Protein AF-A0A5C8ZGY4-F1 (afdb_monomer)

Organism: NCBI:txid2593304

Secondary structure (DSSP, 8-state):
---PPPTHHHHHHHHHHHHHHHHHHHHHHHHHH---HHHHHHHHHHHHHHHHHHHHHHHHHHHHHHHHHHHHHHHHHHHHHHHHHHHHHHHHHT---TTHHHHHHHHHHHHHHHHHHHHHHHHHHHHHHHHHHHHHHHHHHHHHHHHS---------

Sequence (157 aa):
MPVGPPPEDEDALVLDQQNALDRISDLRERLERTADPEERARLVAELDALADRLDALADAFDTEAERRDRDAEARGTRALARDRAAADRATAQGVPDVGALDRQHAAVARDWAASDRYESRTDRRRAAEARRSAADERRAAATERDALPTEDHDGEG

pLDDT: mean 88.37, std 14.83, range [37.06, 97.56]

Solvent-accessible surface area (backbone atoms only — not comparable to full-atom values): 8918 Å² total; per-residue (Å²): 131,88,74,73,81,64,77,67,59,60,58,49,51,52,52,50,50,50,54,47,52,54,50,47,52,56,44,51,58,48,50,75,69,51,83,51,68,68,61,38,54,52,47,50,53,52,47,50,52,47,51,54,50,52,53,54,50,52,52,50,51,52,53,51,52,52,50,52,50,52,52,51,49,54,52,48,54,54,49,54,53,50,54,49,56,50,50,53,50,22,60,76,68,75,44,83,58,88,60,50,66,62,52,49,54,52,50,53,54,50,50,53,54,48,52,54,49,52,52,51,52,52,52,52,51,53,50,52,52,52,49,49,52,52,50,52,52,50,52,51,53,51,51,53,62,73,64,54,73,80,77,76,84,72,82,81,134

Foldseek 3Di:
DPDPDDPVQVVVLVVLLVVLVVLLVVLVVVLVVDPDPVSNLVSVVVNLVSLVVNLVSLVVVLVVLVVVLVVLVVVVVVLVVVLVVLVVVCVVVVHDSPCNVVSVVVNVVSVVVNVVSVVVNVVSVVVNVVSVVVNVVVVVVVVVVVPDPPPPPPDDD

Mean predicted aligned error: 7.44 Å

Nearest PDB structures (foldseek):
  3vkh-assembly2_B  TM=6.655E-01  e=4.922E-01  Dictyostelium discoideum
  4tko-assembly1_B  TM=4.510E-01  e=2.415E+00  Aquifex aeolicus VF5
  7rro-assembly1_C4  TM=6.614E-01  e=9.441E+00  Bos taurus

Radius of gyration: 26.86 Å; Cα contacts (8 Å, |Δi|>4): 43; chains: 1; bounding box: 59×22×92 Å

Structure (mmCIF, N/CA/C/O backbone):
data_AF-A0A5C8ZGY4-F1
#
_entry.id   AF-A0A5C8ZGY4-F1
#
loop_
_atom_site.group_PDB
_atom_site.id
_atom_site.type_symbol
_atom_site.label_atom_id
_atom_site.label_alt_id
_atom_site.label_comp_id
_atom_site.label_asym_id
_atom_site.label_entity_id
_atom_site.label_seq_id
_atom_site.pdbx_PDB_ins_code
_atom_site.Cartn_x
_atom_site.Cartn_y
_atom_site.Cartn_z
_atom_site.occupancy
_atom_site.B_iso_or_equiv
_atom_site.auth_seq_id
_atom_site.auth_comp_id
_atom_site.auth_asym_id
_atom_site.auth_atom_id
_atom_site.pdbx_PDB_model_num
ATOM 1 N N . MET A 1 1 ? 1.059 -13.057 -21.814 1.00 37.06 1 MET A N 1
ATOM 2 C CA . MET A 1 1 ? 1.140 -11.651 -21.363 1.00 37.06 1 MET A CA 1
ATOM 3 C C . MET A 1 1 ? 0.383 -11.585 -20.049 1.00 37.06 1 MET A C 1
ATOM 5 O O . MET A 1 1 ? -0.816 -11.821 -20.114 1.00 37.06 1 MET A O 1
ATOM 9 N N . PRO A 1 2 ? 1.006 -11.389 -18.873 1.00 46.62 2 PRO A N 1
ATOM 10 C CA . PRO A 1 2 ? 0.213 -11.116 -17.688 1.00 46.62 2 PRO A CA 1
ATOM 11 C C . PRO A 1 2 ? -0.247 -9.661 -17.796 1.00 46.62 2 PRO A C 1
ATOM 13 O O . PRO A 1 2 ? 0.561 -8.732 -17.805 1.00 46.62 2 PRO A O 1
ATOM 16 N N . VAL A 1 3 ? -1.547 -9.504 -18.016 1.00 52.22 3 VAL A N 1
ATOM 17 C CA . VAL A 1 3 ? -2.273 -8.252 -17.829 1.00 52.22 3 VAL A CA 1
ATOM 18 C C . VAL A 1 3 ? -2.248 -8.030 -16.319 1.00 52.22 3 VAL A C 1
ATOM 20 O O . VAL A 1 3 ? -2.714 -8.895 -15.581 1.00 52.22 3 VAL A O 1
ATOM 23 N N . GLY A 1 4 ? -1.596 -6.964 -15.851 1.00 45.66 4 GLY A N 1
ATOM 24 C CA . GLY A 1 4 ? -1.710 -6.585 -14.441 1.00 45.66 4 GLY A CA 1
ATOM 25 C C . GLY A 1 4 ? -3.188 -6.359 -14.105 1.00 45.66 4 GLY A C 1
ATOM 26 O O . GLY A 1 4 ? -3.920 -5.938 -15.008 1.00 45.66 4 GLY A O 1
ATOM 27 N N . PRO A 1 5 ? -3.650 -6.664 -12.879 1.00 45.16 5 PRO A N 1
ATOM 28 C CA . PRO A 1 5 ? -5.014 -6.357 -12.482 1.00 45.16 5 PRO A CA 1
ATOM 29 C C . PRO A 1 5 ? -5.351 -4.884 -12.773 1.00 45.16 5 PRO A C 1
ATOM 31 O O . PRO A 1 5 ? -4.448 -4.031 -12.783 1.00 45.16 5 PRO A O 1
ATOM 34 N N . PRO A 1 6 ? -6.619 -4.606 -13.113 1.00 48.28 6 PRO A N 1
ATOM 35 C CA . PRO A 1 6 ? -7.069 -3.281 -13.505 1.00 48.28 6 PRO A CA 1
ATOM 36 C C . PRO A 1 6 ? -6.893 -2.263 -12.361 1.00 48.28 6 PRO A C 1
ATOM 38 O O . PRO A 1 6 ? -6.886 -2.640 -11.193 1.00 48.28 6 PRO A O 1
ATOM 41 N N . PRO A 1 7 ? -6.794 -0.959 -12.682 1.00 50.66 7 PRO A N 1
ATOM 42 C CA . PRO A 1 7 ? -6.735 0.134 -11.697 1.00 50.66 7 PRO A CA 1
ATOM 43 C C . PRO A 1 7 ? -7.949 0.201 -10.748 1.00 50.66 7 PRO A C 1
ATOM 45 O O . PRO A 1 7 ? -7.913 0.926 -9.763 1.00 50.66 7 PRO A O 1
ATOM 48 N N . GLU A 1 8 ? -8.998 -0.575 -11.025 1.00 56.06 8 GLU A N 1
ATOM 49 C CA . GLU A 1 8 ? -10.216 -0.691 -10.220 1.00 56.06 8 GLU A CA 1
ATOM 50 C C . GLU A 1 8 ? -9.955 -1.245 -8.805 1.00 56.06 8 GLU A C 1
ATOM 52 O O . GLU A 1 8 ? -10.732 -0.955 -7.898 1.00 56.06 8 GLU A O 1
ATOM 57 N N . ASP A 1 9 ? -8.849 -1.970 -8.584 1.00 72.12 9 ASP A N 1
ATOM 58 C CA . ASP A 1 9 ? -8.538 -2.564 -7.277 1.00 72.12 9 ASP A CA 1
ATOM 59 C C . ASP A 1 9 ? -8.025 -1.524 -6.256 1.00 72.12 9 ASP A C 1
ATOM 61 O O . ASP A 1 9 ? -8.471 -1.530 -5.112 1.00 72.12 9 ASP A O 1
ATOM 65 N N . GLU A 1 10 ? -7.139 -0.588 -6.633 1.00 81.62 10 GLU A N 1
ATOM 66 C CA . GLU A 1 10 ? -6.630 0.432 -5.690 1.00 81.62 10 GLU A CA 1
ATOM 67 C C . GLU A 1 10 ? -7.700 1.470 -5.333 1.00 81.62 10 GLU A C 1
ATOM 69 O O . GLU A 1 10 ? -7.838 1.827 -4.163 1.00 81.62 10 GLU A O 1
ATOM 74 N N . ASP A 1 11 ? -8.495 1.913 -6.309 1.00 89.56 11 ASP A N 1
ATOM 75 C CA . ASP A 1 11 ? -9.594 2.853 -6.066 1.00 89.56 11 ASP A CA 1
ATOM 76 C C . ASP A 1 11 ? -10.659 2.236 -5.144 1.00 89.56 11 ASP A C 1
ATOM 78 O O . ASP A 1 11 ? -11.193 2.916 -4.262 1.00 89.56 11 ASP A O 1
ATOM 82 N N . ALA A 1 12 ? -10.926 0.932 -5.283 1.00 89.25 12 ALA A N 1
ATOM 83 C CA . ALA A 1 12 ? -11.804 0.199 -4.375 1.00 89.25 12 ALA A CA 1
ATOM 84 C C . ALA A 1 12 ? -11.224 0.106 -2.955 1.00 89.25 12 ALA A C 1
ATOM 86 O O . ALA A 1 12 ? -11.963 0.301 -1.989 1.00 89.25 12 ALA A O 1
ATOM 87 N N . LEU A 1 13 ? -9.915 -0.137 -2.809 1.00 90.50 13 LEU A N 1
ATOM 88 C CA . LEU A 1 13 ? -9.248 -0.141 -1.501 1.00 90.50 13 LEU A CA 1
ATOM 89 C C . LEU A 1 13 ? -9.295 1.240 -0.831 1.00 90.50 13 LEU A C 1
ATOM 91 O O . LEU A 1 13 ? -9.536 1.330 0.374 1.00 90.50 13 LEU A O 1
ATOM 95 N N . VAL A 1 14 ? -9.096 2.318 -1.597 1.00 93.56 14 VAL A N 1
ATOM 96 C CA . VAL A 1 14 ? -9.171 3.699 -1.089 1.00 93.56 14 VAL A CA 1
ATOM 97 C C . VAL A 1 14 ? -10.589 4.030 -0.641 1.00 93.56 14 VAL A C 1
ATOM 99 O O . VAL A 1 14 ? -10.777 4.555 0.458 1.00 93.56 14 VAL A O 1
ATOM 102 N N . LEU A 1 15 ? -11.591 3.693 -1.455 1.00 93.88 15 LEU A N 1
ATOM 103 C CA . LEU A 1 15 ? -12.991 3.890 -1.096 1.00 93.88 15 LEU A CA 1
ATOM 104 C C . LEU A 1 15 ? -13.359 3.096 0.163 1.00 93.88 15 LEU A C 1
ATOM 106 O O . LEU A 1 15 ? -14.046 3.616 1.041 1.00 93.88 15 LEU A O 1
ATOM 110 N N . ASP A 1 16 ? -12.885 1.855 0.289 1.00 92.19 16 ASP A N 1
ATOM 111 C CA . ASP A 1 16 ? -13.185 1.040 1.464 1.00 92.19 16 ASP A CA 1
ATOM 112 C C . ASP A 1 16 ? -12.523 1.572 2.739 1.00 92.19 16 ASP A C 1
ATOM 114 O O . ASP A 1 16 ? -13.139 1.595 3.807 1.00 92.19 16 ASP A O 1
ATOM 118 N N . GLN A 1 17 ? -11.293 2.078 2.622 1.00 95.25 17 GLN A N 1
ATOM 119 C CA . GLN A 1 17 ? -10.610 2.761 3.716 1.00 95.25 17 GLN A CA 1
ATOM 120 C C . GLN A 1 17 ? -11.381 4.007 4.165 1.00 95.25 17 GLN A C 1
ATOM 122 O O . GLN A 1 17 ? -11.563 4.204 5.366 1.00 95.25 17 GLN A O 1
ATOM 127 N N . GLN A 1 18 ? -11.852 4.829 3.224 1.00 96.69 18 GLN A N 1
ATOM 128 C CA . GLN A 1 18 ? -12.650 6.021 3.527 1.00 96.69 18 GLN A CA 1
ATOM 129 C C . GLN A 1 18 ? -13.945 5.649 4.253 1.00 96.69 18 GLN A C 1
ATOM 131 O O . GLN A 1 18 ? -14.200 6.160 5.340 1.00 96.69 18 GLN A O 1
ATOM 136 N N . ASN A 1 19 ? -14.692 4.670 3.733 1.00 95.19 19 ASN A N 1
ATOM 137 C CA . ASN A 1 19 ? -15.919 4.184 4.368 1.00 95.19 19 ASN A CA 1
ATOM 138 C C . ASN A 1 19 ? -15.672 3.659 5.794 1.00 95.19 19 ASN A C 1
ATOM 140 O O . ASN A 1 19 ? -16.481 3.890 6.695 1.00 95.19 19 ASN A O 1
ATOM 144 N N . ALA A 1 20 ? -14.561 2.949 6.019 1.00 93.75 20 ALA A N 1
ATOM 145 C CA . ALA A 1 20 ? -14.194 2.461 7.345 1.00 93.75 20 ALA A CA 1
ATOM 146 C C . ALA A 1 20 ? -13.852 3.609 8.312 1.00 93.75 20 ALA A C 1
ATOM 148 O O . ALA A 1 20 ? -14.269 3.577 9.470 1.00 93.75 20 ALA A O 1
ATOM 149 N N . LEU A 1 21 ? -13.130 4.634 7.849 1.00 96.12 21 LEU A N 1
ATOM 150 C CA . LEU A 1 21 ? -12.777 5.811 8.650 1.00 96.12 21 LEU A CA 1
ATOM 151 C C . LEU A 1 21 ? -13.996 6.673 9.003 1.00 96.12 21 LEU A C 1
ATOM 153 O O . LEU A 1 21 ? -14.124 7.105 10.153 1.00 96.12 21 LEU A O 1
ATOM 157 N N . ASP A 1 22 ? -14.904 6.877 8.051 1.00 97.56 22 ASP A N 1
ATOM 158 C CA . ASP A 1 22 ? -16.167 7.582 8.281 1.00 97.56 22 ASP A CA 1
ATOM 159 C C . ASP A 1 22 ? -16.995 6.839 9.333 1.00 97.56 22 ASP A C 1
ATOM 161 O O . ASP A 1 22 ? -17.422 7.420 10.332 1.00 97.56 22 ASP A O 1
ATOM 165 N N . ARG A 1 23 ? -17.103 5.510 9.200 1.00 96.38 23 ARG A N 1
ATOM 166 C CA . ARG A 1 23 ? -17.818 4.683 10.175 1.00 96.38 23 ARG A CA 1
ATOM 167 C C . ARG A 1 23 ? -17.192 4.737 11.569 1.00 96.38 23 ARG A C 1
ATOM 169 O O . ARG A 1 23 ? -17.923 4.811 12.554 1.00 96.38 23 ARG A O 1
ATOM 176 N N . ILE A 1 24 ? -15.863 4.709 11.679 1.00 96.69 24 ILE A N 1
ATOM 177 C CA . ILE A 1 24 ? -15.166 4.863 12.969 1.00 96.69 24 ILE A CA 1
ATOM 178 C C . ILE A 1 24 ? -15.511 6.208 13.608 1.00 96.69 24 ILE A C 1
ATOM 180 O O . ILE A 1 24 ? -15.724 6.270 14.820 1.00 96.69 24 ILE A O 1
ATOM 184 N N . SER A 1 25 ? -15.561 7.274 12.810 1.00 97.06 25 SER A N 1
ATOM 185 C CA . SER A 1 25 ? -15.880 8.617 13.296 1.00 97.06 25 SER A CA 1
ATOM 186 C C . SER A 1 25 ? -17.302 8.669 13.862 1.00 97.06 25 SER A C 1
ATOM 188 O O . SER A 1 25 ? -17.478 9.069 15.014 1.00 97.06 25 SER A O 1
ATOM 190 N N . ASP A 1 26 ? -18.282 8.135 13.126 1.00 97.12 26 ASP A N 1
ATOM 191 C CA . ASP A 1 26 ? -19.677 8.027 13.576 1.00 97.12 26 ASP A CA 1
ATOM 192 C C . ASP A 1 26 ? -19.814 7.208 14.870 1.00 97.12 26 ASP A C 1
ATOM 194 O O . ASP A 1 26 ? -20.555 7.565 15.790 1.00 97.12 26 ASP A O 1
ATOM 198 N N . LEU A 1 27 ? -19.109 6.076 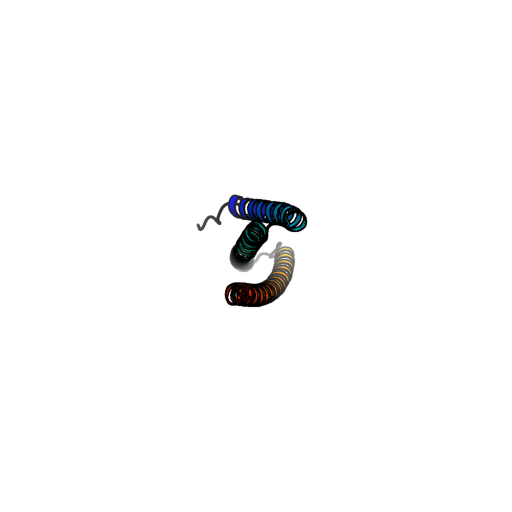14.960 1.00 96.12 27 LEU A N 1
ATOM 199 C CA . LEU A 1 27 ? -19.172 5.201 16.131 1.00 96.12 27 LEU A CA 1
ATOM 200 C C . LEU A 1 27 ? -18.536 5.834 17.365 1.00 96.12 27 LEU A C 1
ATOM 202 O O . LEU A 1 27 ? -19.073 5.675 18.460 1.00 96.12 27 LEU A O 1
ATOM 206 N N . ARG A 1 28 ? -17.433 6.573 17.206 1.00 95.56 28 ARG A N 1
ATOM 207 C CA . ARG A 1 28 ? -16.810 7.328 18.304 1.00 95.56 28 ARG A CA 1
ATOM 208 C C . ARG A 1 28 ? -17.751 8.402 18.835 1.00 95.56 28 ARG A C 1
ATOM 210 O O . ARG A 1 28 ? -17.957 8.481 20.042 1.00 95.56 28 ARG A O 1
ATOM 217 N N . GLU A 1 29 ? -18.387 9.153 17.942 1.00 96.62 29 GLU A N 1
ATOM 218 C CA . GLU A 1 29 ? -19.365 10.176 18.317 1.00 96.62 29 GLU A CA 1
ATOM 219 C C . GLU A 1 29 ? -20.574 9.572 19.057 1.00 96.62 29 GLU A C 1
ATOM 221 O O . GLU A 1 29 ? -21.056 10.128 20.047 1.00 96.62 29 GLU A O 1
ATOM 226 N N . ARG A 1 30 ? -21.054 8.398 18.623 1.00 95.81 30 ARG A N 1
ATOM 227 C CA . ARG A 1 30 ? -22.106 7.654 19.335 1.00 95.81 30 ARG A CA 1
ATOM 228 C C . ARG A 1 30 ? -21.635 7.158 20.701 1.00 95.81 30 ARG A C 1
ATOM 230 O O . ARG A 1 30 ? -22.355 7.326 21.682 1.00 95.81 30 ARG A O 1
ATOM 237 N N . LEU A 1 31 ? -20.425 6.608 20.789 1.00 94.94 31 LEU A N 1
ATOM 238 C CA . LEU A 1 31 ? -19.851 6.085 22.032 1.00 94.94 31 LEU A CA 1
ATOM 239 C C . LEU A 1 31 ? -19.696 7.172 23.107 1.00 94.94 31 LEU A C 1
ATOM 241 O O . LEU A 1 31 ? -19.873 6.894 24.293 1.00 94.94 31 LEU A O 1
ATOM 245 N N . GLU A 1 32 ? -19.394 8.407 22.713 1.00 94.94 32 GLU A N 1
ATOM 246 C CA . GLU A 1 32 ? -19.326 9.555 23.627 1.00 94.94 32 GLU A CA 1
ATOM 247 C C . GLU A 1 32 ? -20.696 9.946 24.198 1.00 94.94 32 GLU A C 1
ATOM 249 O O . GLU A 1 32 ? -20.780 10.458 25.314 1.00 94.94 32 GLU A O 1
ATOM 254 N N . ARG A 1 33 ? -21.777 9.694 23.452 1.00 95.31 33 ARG A N 1
ATOM 255 C CA . ARG A 1 33 ? -23.150 10.074 23.826 1.00 95.31 33 ARG A CA 1
ATOM 256 C C . ARG A 1 33 ? -23.910 8.976 24.560 1.00 95.31 33 ARG A C 1
ATOM 258 O O . ARG A 1 33 ? -24.832 9.282 25.314 1.00 95.31 33 ARG A O 1
ATOM 265 N N . THR A 1 34 ? -23.555 7.716 24.338 1.00 94.06 34 THR A N 1
ATOM 266 C CA . THR A 1 34 ? -24.227 6.575 24.961 1.00 94.06 34 THR A CA 1
ATOM 267 C C . THR A 1 34 ? -23.795 6.413 26.421 1.00 94.06 34 THR A C 1
ATOM 269 O O . THR A 1 34 ? -22.617 6.202 26.726 1.00 94.06 34 THR A O 1
ATOM 272 N N . ALA A 1 35 ? -24.779 6.437 27.324 1.00 91.25 35 ALA A N 1
ATOM 273 C CA . ALA A 1 35 ? -24.614 6.114 28.743 1.00 91.25 35 ALA A CA 1
ATOM 274 C C . ALA A 1 35 ? -24.910 4.637 29.072 1.00 91.25 35 ALA A C 1
ATOM 276 O O . ALA A 1 35 ? -24.502 4.169 30.130 1.00 91.25 35 ALA A O 1
ATOM 277 N N . ASP A 1 36 ? -25.599 3.916 28.180 1.00 94.75 36 ASP A N 1
ATOM 278 C CA . ASP A 1 36 ? -25.928 2.497 28.349 1.00 94.75 36 ASP A CA 1
ATOM 279 C C . ASP A 1 36 ? -24.669 1.611 28.235 1.00 94.75 36 ASP A C 1
ATOM 281 O O . ASP A 1 36 ? -24.043 1.588 27.171 1.00 94.75 36 ASP A O 1
ATOM 285 N N . PRO A 1 37 ? -24.281 0.872 29.292 1.00 91.12 37 PRO A N 1
ATOM 286 C CA . PRO A 1 37 ? -23.118 -0.010 29.264 1.00 91.12 37 PRO A CA 1
ATOM 287 C C . PRO A 1 37 ? -23.173 -1.082 28.168 1.00 91.12 37 PRO A C 1
ATOM 289 O O . PRO A 1 37 ? -22.137 -1.376 27.569 1.00 91.12 37 PRO A O 1
ATOM 292 N N . GLU A 1 38 ? -24.353 -1.635 27.862 1.00 92.38 38 GLU A N 1
ATOM 293 C CA . GLU A 1 38 ? -24.485 -2.671 26.830 1.00 92.38 38 GLU A CA 1
ATOM 294 C C . GLU A 1 38 ? -24.256 -2.100 25.430 1.00 92.38 38 GLU A C 1
ATOM 296 O O . GLU A 1 38 ? -23.493 -2.658 24.635 1.00 92.38 38 GLU A O 1
ATOM 301 N N . GLU A 1 39 ? -24.886 -0.966 25.113 1.00 93.12 39 GLU A N 1
ATOM 302 C CA . GLU A 1 39 ? -24.643 -0.279 23.848 1.00 93.12 39 GLU A CA 1
ATOM 303 C C . GLU A 1 39 ? -23.181 0.185 23.738 1.00 93.12 39 GLU A C 1
ATOM 305 O O . GLU A 1 39 ? -22.579 0.024 22.674 1.00 93.12 39 GLU A O 1
ATOM 310 N N . ARG A 1 40 ? -22.555 0.664 24.824 1.00 93.69 40 ARG A N 1
ATOM 311 C CA . ARG A 1 40 ? -21.118 1.003 24.827 1.00 93.69 40 ARG A CA 1
ATOM 312 C C . ARG A 1 40 ? -20.251 -0.202 24.474 1.00 93.69 40 ARG A C 1
ATOM 314 O O . ARG A 1 40 ? -19.374 -0.070 23.623 1.00 93.69 40 ARG A O 1
ATOM 321 N N . ALA A 1 41 ? -20.502 -1.362 25.080 1.00 91.44 41 ALA A N 1
ATOM 322 C CA . ALA A 1 41 ? -19.758 -2.585 24.783 1.00 91.44 41 ALA A CA 1
ATOM 323 C C . ALA A 1 41 ? -19.896 -2.989 23.304 1.00 91.44 41 ALA A C 1
AT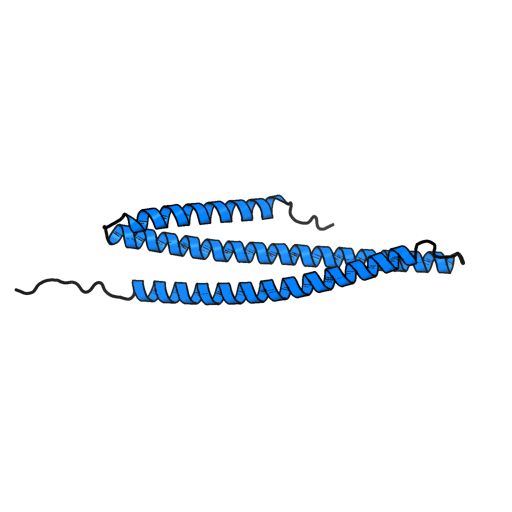OM 325 O O . ALA A 1 41 ? -18.899 -3.290 22.646 1.00 91.44 41 ALA A O 1
ATOM 326 N N . ARG A 1 42 ? -21.110 -2.907 22.741 1.00 93.19 42 ARG A N 1
ATOM 327 C CA . ARG A 1 42 ? -21.357 -3.191 21.314 1.00 93.19 42 ARG A CA 1
ATOM 328 C C . ARG A 1 42 ? -20.626 -2.222 20.385 1.00 93.19 42 ARG A C 1
ATOM 330 O O . ARG A 1 42 ? -20.021 -2.662 19.413 1.00 93.19 42 ARG A O 1
ATOM 337 N N . LEU A 1 43 ? -20.663 -0.921 20.678 1.00 95.31 43 LEU A N 1
ATOM 338 C CA . LEU A 1 43 ? -19.973 0.102 19.882 1.00 95.31 43 LEU A CA 1
ATOM 339 C C . LEU A 1 43 ? -18.453 -0.091 19.903 1.00 95.31 43 LEU A C 1
ATOM 341 O O . LEU A 1 43 ? -17.795 0.073 18.880 1.00 95.31 43 LEU A O 1
ATOM 345 N N . VAL A 1 44 ? -17.900 -0.465 21.056 1.00 93.69 44 VAL A N 1
ATOM 346 C CA . VAL A 1 44 ? -16.475 -0.772 21.199 1.00 93.69 44 VAL A CA 1
ATOM 347 C C . VAL A 1 44 ? -16.089 -2.012 20.388 1.00 93.69 44 VAL A C 1
ATOM 349 O O . VAL A 1 44 ? -15.102 -1.962 19.660 1.00 93.69 44 VAL A O 1
ATOM 352 N N . ALA A 1 45 ? -16.892 -3.078 20.421 1.00 92.25 45 ALA A N 1
ATOM 353 C CA . ALA A 1 45 ? -16.658 -4.258 19.587 1.00 92.25 45 ALA A CA 1
ATOM 354 C C . ALA A 1 45 ? -16.731 -3.938 18.079 1.00 92.25 45 ALA A C 1
ATOM 356 O O . ALA A 1 45 ? -15.938 -4.449 17.290 1.00 92.25 45 ALA A O 1
ATOM 357 N N . GLU A 1 46 ? -17.650 -3.059 17.662 1.00 95.62 46 GLU A N 1
ATOM 358 C CA . GLU A 1 46 ? -17.736 -2.605 16.267 1.00 95.62 46 GLU A CA 1
ATOM 359 C C . GLU A 1 46 ? -16.503 -1.777 15.857 1.00 95.62 46 GLU A C 1
ATOM 361 O O . GLU A 1 46 ? -15.994 -1.929 14.745 1.00 95.62 46 GLU A O 1
ATOM 366 N N . LEU A 1 47 ? -15.982 -0.941 16.763 1.00 95.44 47 LEU A N 1
ATOM 367 C CA . LEU A 1 47 ? -14.732 -0.209 16.549 1.00 95.44 47 LEU A CA 1
ATOM 368 C C . LEU A 1 47 ? -13.533 -1.151 16.402 1.00 95.44 47 LEU A C 1
ATOM 370 O O . LEU A 1 47 ? -12.717 -0.918 15.512 1.00 95.44 47 LEU A O 1
ATOM 374 N N . ASP A 1 48 ? -13.446 -2.206 17.216 1.00 93.50 48 ASP A N 1
ATOM 375 C CA . ASP A 1 48 ? -12.384 -3.217 17.124 1.00 93.50 48 ASP A CA 1
ATOM 376 C C . ASP A 1 48 ? -12.452 -3.980 15.786 1.00 93.50 48 ASP A C 1
ATOM 378 O O . ASP A 1 48 ? -11.437 -4.146 15.108 1.00 93.50 48 ASP A O 1
ATOM 382 N N . ALA A 1 49 ? -13.654 -4.329 15.319 1.00 93.31 49 ALA A N 1
ATOM 383 C CA . ALA A 1 49 ? -13.840 -4.968 14.015 1.00 93.31 49 ALA A CA 1
ATOM 384 C C . ALA A 1 49 ? -13.436 -4.059 12.834 1.00 93.31 49 ALA A C 1
ATOM 386 O O . ALA A 1 49 ? -12.843 -4.519 11.854 1.00 93.31 49 ALA A O 1
ATOM 387 N N . LEU A 1 50 ? -13.731 -2.756 12.902 1.00 95.75 50 LEU A N 1
ATOM 388 C CA . LEU A 1 50 ? -13.277 -1.793 11.887 1.00 95.75 50 LEU A CA 1
ATOM 389 C C . LEU A 1 50 ? -11.766 -1.582 11.931 1.00 95.75 50 LEU A C 1
ATOM 391 O O . LEU A 1 50 ? -11.130 -1.391 10.897 1.00 95.75 50 LEU A O 1
ATOM 395 N N . ALA A 1 51 ? -11.195 -1.635 13.126 1.00 93.38 51 ALA A N 1
ATOM 396 C CA . ALA A 1 51 ? -9.766 -1.609 13.353 1.00 93.38 51 ALA A CA 1
ATOM 397 C C . ALA A 1 51 ? -9.050 -2.791 12.674 1.00 93.38 51 ALA A C 1
ATOM 399 O O . ALA A 1 51 ? -8.051 -2.560 11.992 1.00 93.38 51 ALA A O 1
ATOM 400 N N . ASP A 1 52 ? -9.582 -4.010 12.798 1.00 92.25 52 ASP A N 1
ATOM 401 C CA . ASP A 1 52 ? -9.076 -5.195 12.091 1.00 92.25 52 ASP A CA 1
ATOM 402 C C . ASP A 1 52 ? -9.253 -5.067 10.568 1.00 92.25 52 ASP A C 1
ATOM 404 O O . ASP A 1 52 ? -8.370 -5.434 9.788 1.00 92.25 52 ASP A O 1
ATOM 408 N N . ARG A 1 53 ? -10.374 -4.489 10.115 1.00 94.31 53 ARG A N 1
ATOM 409 C CA . ARG A 1 53 ? -10.607 -4.218 8.688 1.00 94.31 53 ARG A CA 1
ATOM 410 C C . ARG A 1 53 ? -9.576 -3.248 8.110 1.00 94.31 53 ARG A C 1
ATOM 412 O O . ARG A 1 53 ? -9.091 -3.472 7.003 1.00 94.31 53 ARG A O 1
ATOM 419 N N . LEU A 1 54 ? -9.235 -2.183 8.835 1.00 94.56 54 LEU A N 1
ATOM 420 C CA . LEU A 1 54 ? -8.208 -1.231 8.408 1.00 94.56 54 LEU A CA 1
ATOM 421 C C . LEU A 1 54 ? -6.820 -1.879 8.326 1.00 94.56 54 LEU A C 1
ATOM 423 O O . 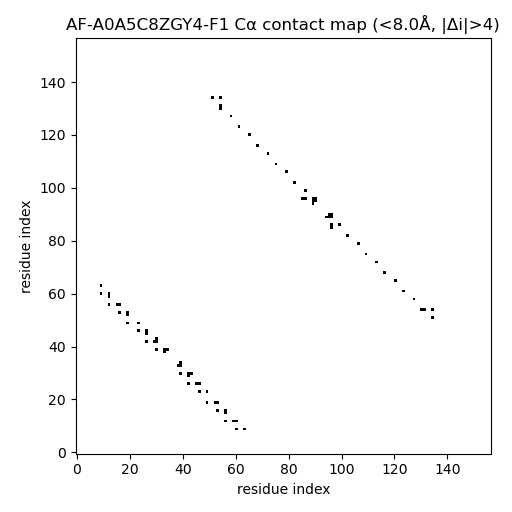LEU A 1 54 ? -6.069 -1.564 7.401 1.00 94.56 54 LEU A O 1
ATOM 427 N N . ASP A 1 55 ? -6.496 -2.803 9.233 1.00 93.38 55 ASP A N 1
ATOM 428 C CA . ASP A 1 55 ? -5.246 -3.568 9.159 1.00 93.38 55 ASP A CA 1
ATOM 429 C C . ASP A 1 55 ? -5.205 -4.440 7.897 1.00 93.38 55 ASP A C 1
ATOM 431 O O . ASP A 1 55 ? -4.217 -4.408 7.158 1.00 93.38 55 ASP A O 1
ATOM 435 N N . ALA A 1 56 ? -6.302 -5.142 7.596 1.00 91.62 56 ALA A N 1
ATOM 436 C CA . ALA A 1 56 ? -6.426 -5.959 6.389 1.00 91.62 56 ALA A CA 1
ATOM 437 C C . ALA A 1 56 ? -6.342 -5.126 5.096 1.00 91.62 56 ALA A C 1
ATOM 439 O O . ALA A 1 56 ? -5.693 -5.538 4.132 1.00 91.62 56 ALA A O 1
ATOM 440 N N . LEU A 1 57 ? -6.955 -3.938 5.069 1.00 94.44 57 LEU A N 1
ATOM 441 C CA . LEU A 1 57 ? -6.855 -3.014 3.934 1.00 94.44 57 LEU A CA 1
ATOM 442 C C . LEU A 1 57 ? -5.419 -2.540 3.716 1.00 94.44 57 LEU A C 1
ATOM 444 O O . LEU A 1 57 ? -4.942 -2.496 2.583 1.00 94.44 57 LEU A O 1
ATOM 448 N N . ALA A 1 58 ? -4.706 -2.212 4.790 1.00 92.12 58 ALA A N 1
ATOM 449 C CA . ALA A 1 58 ? -3.318 -1.794 4.684 1.00 92.12 58 ALA A CA 1
ATOM 450 C C . ALA A 1 58 ? -2.403 -2.940 4.195 1.00 92.12 58 ALA A C 1
ATOM 452 O O . ALA A 1 58 ? -1.494 -2.692 3.403 1.00 92.12 58 ALA A O 1
ATOM 453 N N . ASP A 1 59 ? -2.690 -4.196 4.547 1.00 91.06 59 ASP A N 1
ATOM 454 C CA . ASP A 1 59 ? -1.991 -5.364 3.986 1.00 91.06 59 ASP A CA 1
ATOM 455 C C . ASP A 1 59 ? -2.302 -5.585 2.493 1.00 91.06 59 ASP A C 1
ATOM 457 O O . ASP A 1 59 ? -1.422 -5.970 1.711 1.00 91.06 59 ASP A O 1
ATOM 461 N N . ALA A 1 60 ? -3.532 -5.288 2.063 1.00 92.69 60 ALA A N 1
ATOM 462 C CA . ALA A 1 60 ? -3.904 -5.310 0.651 1.00 92.69 60 ALA A CA 1
ATOM 463 C C . ALA A 1 60 ? -3.153 -4.232 -0.153 1.00 92.69 60 ALA A C 1
ATOM 465 O O . ALA A 1 60 ? -2.595 -4.536 -1.211 1.00 92.69 60 ALA A O 1
ATOM 466 N N . PHE A 1 61 ? -3.045 -3.006 0.373 1.00 92.50 61 PHE A N 1
ATOM 467 C CA . PHE A 1 61 ? -2.232 -1.946 -0.236 1.00 92.50 61 PHE A CA 1
ATOM 468 C C . PHE A 1 61 ? -0.752 -2.328 -0.338 1.00 92.50 61 PHE A C 1
ATOM 470 O O . PHE A 1 61 ? -0.121 -2.088 -1.371 1.00 92.50 61 PHE A O 1
ATOM 477 N N . ASP A 1 62 ? -0.191 -2.951 0.701 1.00 92.75 62 ASP A N 1
ATOM 478 C CA . ASP A 1 62 ? 1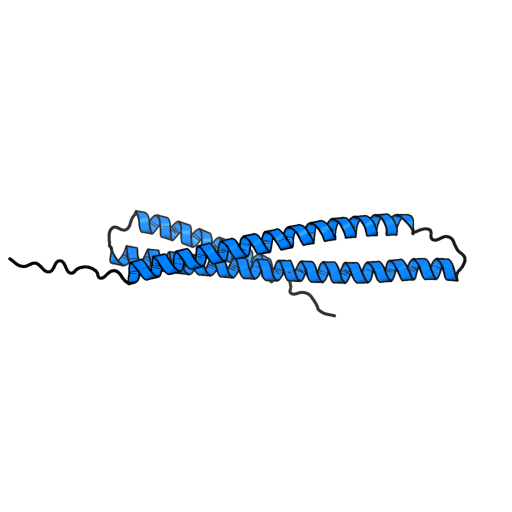.198 -3.409 0.673 1.00 92.75 62 ASP A CA 1
ATOM 479 C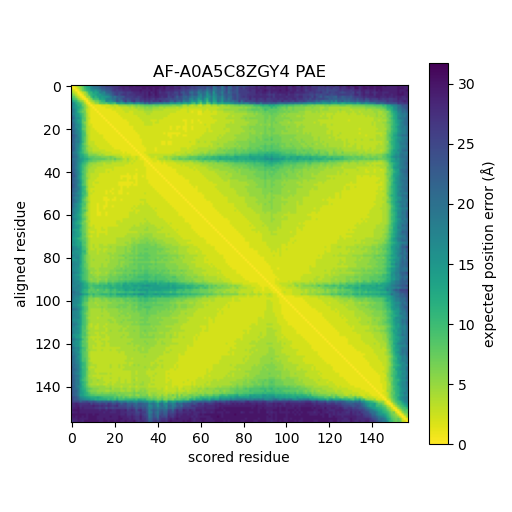 C . ASP A 1 62 ? 1.423 -4.480 -0.402 1.00 92.75 62 ASP A C 1
ATOM 481 O O . ASP A 1 62 ? 2.396 -4.406 -1.164 1.00 92.75 62 ASP A O 1
ATOM 485 N N . THR A 1 63 ? 0.487 -5.421 -0.530 1.00 91.56 63 THR A N 1
ATOM 486 C CA . THR A 1 63 ? 0.509 -6.458 -1.572 1.00 91.56 63 THR A CA 1
ATOM 487 C C . THR A 1 63 ? 0.489 -5.850 -2.974 1.00 91.56 63 THR A C 1
ATOM 489 O O . THR A 1 63 ? 1.265 -6.250 -3.850 1.00 91.56 63 THR A O 1
ATOM 492 N N . GLU A 1 64 ? -0.366 -4.855 -3.193 1.00 92.56 64 GLU A N 1
ATOM 493 C CA . GLU A 1 64 ? -0.501 -4.203 -4.491 1.00 92.56 64 GLU A CA 1
ATOM 494 C C . GLU A 1 64 ? 0.736 -3.366 -4.846 1.00 92.56 64 GLU A C 1
ATOM 496 O O . GLU A 1 64 ? 1.278 -3.455 -5.953 1.00 92.56 64 GLU A O 1
ATOM 501 N N . ALA A 1 65 ? 1.290 -2.637 -3.880 1.00 91.31 65 ALA A N 1
ATOM 502 C CA . ALA A 1 65 ? 2.527 -1.903 -4.096 1.00 91.31 65 ALA A CA 1
ATOM 503 C C . ALA A 1 65 ? 3.725 -2.843 -4.365 1.00 91.31 65 ALA A C 1
ATOM 505 O O . ALA A 1 65 ? 4.559 -2.544 -5.220 1.00 91.31 65 ALA A O 1
ATOM 506 N N . GLU A 1 66 ? 3.807 -4.025 -3.736 1.00 91.25 66 GLU A N 1
ATOM 507 C CA . GLU A 1 66 ? 4.804 -5.048 -4.108 1.00 91.25 66 GLU A CA 1
ATOM 508 C C . GLU A 1 66 ? 4.619 -5.581 -5.534 1.00 91.25 66 GLU A C 1
ATOM 510 O O . GLU A 1 66 ? 5.600 -5.854 -6.235 1.00 91.25 66 GLU A O 1
ATOM 515 N N . ARG A 1 67 ? 3.371 -5.743 -5.985 1.00 92.69 67 ARG A N 1
ATOM 516 C CA . ARG A 1 67 ? 3.073 -6.135 -7.365 1.00 92.69 67 ARG A CA 1
ATOM 517 C C . ARG A 1 67 ? 3.579 -5.080 -8.347 1.00 92.69 67 ARG A C 1
ATOM 519 O O . ARG A 1 67 ? 4.264 -5.432 -9.311 1.00 92.69 67 ARG A O 1
ATOM 526 N N . ARG A 1 68 ? 3.312 -3.797 -8.079 1.00 92.44 68 ARG A N 1
ATOM 527 C CA . ARG A 1 68 ? 3.802 -2.672 -8.893 1.00 92.44 68 ARG A CA 1
ATOM 528 C C . ARG A 1 68 ? 5.327 -2.619 -8.954 1.00 92.44 68 ARG A C 1
ATOM 530 O O . ARG A 1 68 ? 5.876 -2.393 -10.036 1.00 92.44 68 ARG A O 1
ATOM 537 N N . ASP A 1 69 ? 6.005 -2.882 -7.839 1.00 94.06 69 ASP A N 1
ATOM 538 C CA . ASP A 1 69 ? 7.469 -2.942 -7.789 1.00 94.06 69 ASP A CA 1
ATOM 539 C C . ASP A 1 69 ? 8.018 -4.058 -8.687 1.00 94.06 69 ASP A C 1
ATOM 541 O O . ASP A 1 69 ? 8.900 -3.811 -9.516 1.00 94.06 69 ASP A O 1
ATOM 545 N N . ARG A 1 70 ? 7.440 -5.264 -8.603 1.00 93.00 70 ARG A N 1
ATOM 546 C CA . ARG A 1 70 ? 7.811 -6.406 -9.458 1.00 93.00 70 ARG A CA 1
ATOM 547 C C . ARG A 1 70 ? 7.580 -6.118 -10.942 1.00 93.00 70 ARG A C 1
ATOM 549 O O . ARG A 1 70 ? 8.434 -6.423 -11.780 1.00 93.00 70 ARG A O 1
ATOM 556 N N . ASP A 1 71 ? 6.459 -5.490 -11.284 1.00 94.56 71 ASP A N 1
ATOM 557 C CA . ASP A 1 71 ? 6.161 -5.103 -12.665 1.00 94.56 71 ASP A CA 1
ATOM 558 C C . ASP A 1 71 ? 7.142 -4.042 -13.186 1.00 94.56 71 ASP A C 1
ATOM 560 O O . ASP A 1 71 ? 7.585 -4.105 -14.341 1.00 94.56 71 ASP A O 1
ATOM 564 N N . ALA A 1 72 ? 7.518 -3.074 -12.345 1.00 93.19 72 ALA A N 1
ATOM 565 C CA . ALA A 1 72 ? 8.516 -2.065 -12.680 1.00 93.19 72 ALA A CA 1
ATOM 566 C C . ALA A 1 72 ? 9.899 -2.690 -12.921 1.00 93.19 72 ALA A C 1
ATOM 568 O O . ALA A 1 72 ? 10.550 -2.357 -13.915 1.00 93.19 72 ALA A O 1
ATOM 569 N N . GLU A 1 73 ? 10.316 -3.636 -12.080 1.00 92.75 73 GLU A N 1
ATOM 570 C CA . GLU A 1 73 ? 11.561 -4.391 -12.247 1.00 92.75 73 GLU A CA 1
ATOM 571 C C . GLU A 1 73 ? 11.564 -5.196 -13.549 1.00 92.75 73 GLU A C 1
ATOM 573 O O . GLU A 1 73 ? 12.500 -5.079 -14.343 1.00 92.75 73 GLU A O 1
ATOM 578 N N . ALA A 1 74 ? 10.479 -5.916 -13.849 1.00 94.88 74 ALA A N 1
ATOM 579 C CA . ALA A 1 74 ? 10.349 -6.669 -15.094 1.00 94.88 74 ALA A CA 1
ATOM 580 C C . ALA A 1 74 ? 10.437 -5.762 -16.336 1.00 94.88 74 ALA A C 1
ATOM 582 O O . ALA A 1 74 ? 11.079 -6.115 -17.334 1.00 94.88 74 ALA A O 1
ATOM 583 N N . ARG A 1 75 ? 9.822 -4.571 -16.295 1.00 94.00 75 ARG A N 1
ATOM 584 C CA . ARG A 1 75 ? 9.978 -3.558 -17.356 1.00 94.00 75 ARG A CA 1
ATOM 585 C C . ARG A 1 75 ? 11.422 -3.063 -17.454 1.00 94.00 75 ARG A C 1
ATOM 587 O O . ARG A 1 75 ? 11.925 -2.925 -18.570 1.00 94.00 75 ARG A O 1
ATOM 594 N N . GLY A 1 76 ? 12.092 -2.851 -16.322 1.00 94.06 76 GLY A N 1
ATOM 595 C CA . GLY A 1 76 ? 13.506 -2.482 -16.249 1.00 94.06 76 GLY A CA 1
ATOM 596 C C . GLY A 1 76 ? 14.419 -3.516 -16.912 1.00 94.06 76 GLY A C 1
ATOM 597 O O . GLY A 1 76 ? 15.221 -3.162 -17.776 1.00 94.06 76 GLY A O 1
ATOM 598 N N . THR A 1 77 ? 14.233 -4.803 -16.612 1.00 94.31 77 THR A N 1
ATOM 599 C CA . THR A 1 77 ? 14.983 -5.903 -17.242 1.00 94.31 77 THR A CA 1
ATOM 600 C C . THR A 1 77 ? 14.785 -5.934 -18.756 1.00 94.31 77 THR A C 1
ATOM 602 O O . THR A 1 77 ? 15.749 -6.057 -19.513 1.00 94.31 77 THR A O 1
ATOM 605 N N . ARG A 1 78 ? 13.541 -5.769 -19.228 1.00 96.31 78 ARG A N 1
ATOM 606 C CA . ARG A 1 78 ? 13.249 -5.705 -20.671 1.00 96.31 78 ARG A CA 1
ATOM 607 C C . ARG A 1 78 ? 13.887 -4.481 -21.329 1.00 96.31 78 ARG A C 1
ATOM 609 O O . ARG A 1 78 ? 14.342 -4.578 -22.466 1.00 96.31 78 ARG A O 1
ATOM 616 N N . ALA A 1 79 ? 13.927 -3.336 -20.646 1.00 94.12 79 ALA A N 1
ATOM 617 C CA . ALA A 1 79 ? 14.611 -2.145 -21.143 1.00 94.12 79 ALA A CA 1
ATOM 618 C C . ALA A 1 79 ? 16.118 -2.395 -21.300 1.00 94.12 79 ALA A C 1
ATOM 620 O O . ALA A 1 79 ? 16.643 -2.177 -22.385 1.00 94.12 79 ALA A O 1
ATOM 621 N N . LEU A 1 80 ? 16.776 -2.974 -20.291 1.00 93.69 80 LEU A N 1
ATOM 622 C CA . LEU A 1 80 ? 18.198 -3.332 -20.361 1.00 93.69 80 LEU A CA 1
ATOM 623 C C . LEU A 1 80 ? 18.510 -4.297 -21.514 1.00 93.69 80 LEU A C 1
ATOM 625 O O . LEU A 1 80 ? 19.499 -4.119 -22.223 1.00 93.69 80 LEU A O 1
ATOM 629 N N . ALA A 1 81 ? 17.655 -5.298 -21.739 1.00 96.06 81 ALA A N 1
ATOM 630 C CA . ALA A 1 81 ? 17.816 -6.224 -22.859 1.00 96.06 81 ALA A CA 1
ATOM 631 C C . ALA A 1 81 ? 17.721 -5.511 -24.221 1.00 96.06 81 ALA A C 1
ATOM 633 O O . ALA A 1 81 ? 18.516 -5.787 -25.120 1.00 96.06 81 ALA A O 1
ATOM 634 N N . ARG A 1 82 ? 16.784 -4.563 -24.370 1.00 95.25 82 ARG A N 1
ATOM 635 C CA . ARG A 1 82 ? 16.665 -3.740 -25.585 1.00 95.25 82 ARG A CA 1
ATOM 636 C C . ARG A 1 82 ? 17.875 -2.831 -25.781 1.00 95.25 82 ARG A C 1
ATOM 638 O O . ARG A 1 82 ? 18.343 -2.717 -26.912 1.00 95.25 82 ARG A O 1
ATOM 645 N N . ASP A 1 83 ? 18.384 -2.236 -24.706 1.00 95.19 83 ASP A N 1
ATOM 646 C CA . ASP A 1 83 ? 19.544 -1.344 -24.750 1.00 95.19 83 ASP A CA 1
ATOM 647 C C . ASP A 1 83 ? 20.804 -2.095 -25.198 1.00 95.19 83 ASP A C 1
ATOM 649 O O . ASP A 1 83 ? 21.539 -1.599 -26.055 1.00 95.19 83 ASP A O 1
ATOM 653 N N . ARG A 1 84 ? 21.004 -3.321 -24.689 1.00 94.50 84 ARG A N 1
ATOM 654 C CA . ARG A 1 84 ? 22.085 -4.218 -25.124 1.00 94.50 84 ARG A CA 1
ATOM 655 C C . ARG A 1 84 ? 21.933 -4.604 -26.591 1.00 94.50 84 ARG A C 1
ATOM 657 O O . ARG A 1 84 ? 22.855 -4.405 -27.369 1.00 94.50 84 ARG A O 1
ATOM 664 N N . ALA A 1 85 ? 20.744 -5.051 -26.996 1.00 96.19 85 ALA A N 1
ATOM 665 C CA . ALA A 1 85 ? 20.497 -5.428 -28.384 1.00 96.19 85 ALA A CA 1
ATOM 666 C C . ALA A 1 85 ? 20.692 -4.253 -29.363 1.00 96.19 85 ALA A C 1
ATOM 668 O O . ALA A 1 85 ? 21.055 -4.467 -30.517 1.00 96.19 85 ALA A O 1
ATOM 669 N N . ALA A 1 86 ? 20.428 -3.012 -28.939 1.00 94.38 86 ALA A N 1
ATOM 670 C CA . ALA A 1 86 ? 20.707 -1.824 -29.742 1.00 94.38 86 ALA A CA 1
ATOM 671 C C . ALA A 1 86 ? 22.213 -1.579 -29.909 1.00 94.38 86 ALA A C 1
ATOM 673 O O . ALA A 1 86 ? 22.653 -1.352 -31.036 1.00 94.38 86 ALA A O 1
ATOM 674 N N . ALA A 1 87 ? 22.986 -1.692 -28.825 1.00 94.00 87 ALA A N 1
ATOM 675 C CA . ALA A 1 87 ? 24.442 -1.572 -28.873 1.00 94.00 87 ALA A CA 1
ATOM 676 C C . ALA A 1 87 ? 25.063 -2.660 -29.767 1.00 94.00 87 ALA A C 1
ATOM 678 O O . ALA A 1 87 ? 25.823 -2.343 -30.680 1.00 94.00 87 ALA A O 1
ATOM 679 N N . ASP A 1 88 ? 24.648 -3.919 -29.592 1.00 96.75 88 ASP A N 1
ATOM 680 C CA . ASP A 1 88 ? 25.143 -5.054 -30.381 1.00 96.75 88 ASP A CA 1
ATOM 681 C C . ASP A 1 88 ? 24.888 -4.860 -31.884 1.00 96.75 88 ASP A C 1
ATOM 683 O O . ASP A 1 88 ? 25.756 -5.144 -32.711 1.00 96.75 88 ASP A O 1
ATOM 687 N N . ARG A 1 89 ? 23.713 -4.330 -32.260 1.00 96.25 89 ARG A N 1
ATOM 688 C CA . ARG A 1 89 ? 23.393 -4.016 -33.663 1.00 96.25 89 ARG A CA 1
ATOM 689 C C . ARG A 1 89 ? 24.292 -2.922 -34.233 1.00 96.25 89 ARG A C 1
ATOM 691 O O . ARG A 1 89 ? 24.741 -3.070 -35.366 1.00 96.25 89 ARG A O 1
ATOM 698 N N . ALA A 1 90 ? 24.553 -1.855 -33.477 1.00 95.94 90 ALA A N 1
ATOM 699 C CA . ALA A 1 90 ? 25.444 -0.782 -33.917 1.00 95.94 90 ALA A CA 1
ATOM 700 C C . ALA A 1 90 ? 26.871 -1.312 -34.140 1.00 95.94 90 ALA A C 1
ATOM 702 O O . ALA A 1 90 ? 27.462 -1.080 -35.196 1.00 95.94 90 ALA A O 1
ATOM 703 N N . THR A 1 91 ? 27.375 -2.125 -33.204 1.00 96.56 91 THR A N 1
ATOM 704 C CA . THR A 1 91 ? 28.674 -2.799 -33.328 1.00 96.56 91 THR A CA 1
ATOM 705 C C . THR A 1 91 ? 28.726 -3.724 -34.542 1.00 96.56 91 THR A C 1
ATOM 707 O O . THR A 1 91 ? 29.664 -3.635 -35.330 1.00 96.56 91 THR A O 1
ATOM 710 N N . ALA A 1 92 ? 27.716 -4.575 -34.738 1.00 97.12 92 ALA A N 1
ATOM 711 C CA . ALA A 1 92 ? 27.665 -5.513 -35.861 1.00 97.12 92 ALA A CA 1
ATOM 712 C C . ALA A 1 92 ? 27.615 -4.813 -37.229 1.00 97.12 92 ALA A C 1
ATOM 714 O O . ALA A 1 92 ? 28.127 -5.340 -38.213 1.00 97.12 92 ALA A O 1
ATOM 715 N N . GLN A 1 93 ? 27.010 -3.627 -37.296 1.00 96.38 93 GLN A N 1
ATOM 716 C CA . GLN A 1 93 ? 26.942 -2.811 -38.510 1.00 96.38 93 GLN A CA 1
ATOM 717 C C . GLN A 1 93 ? 28.176 -1.914 -38.703 1.00 96.38 93 GLN A C 1
ATOM 719 O O . GLN A 1 93 ? 28.300 -1.281 -39.749 1.00 96.38 93 GLN A O 1
ATOM 724 N N . GLY A 1 94 ? 29.079 -1.840 -37.718 1.00 95.62 94 GLY A N 1
ATOM 725 C CA . GLY A 1 94 ? 30.242 -0.952 -37.754 1.00 95.62 94 GLY A CA 1
ATOM 726 C C . GLY A 1 94 ? 29.872 0.534 -37.757 1.00 95.62 94 GLY A C 1
ATOM 727 O O . GLY A 1 94 ? 30.638 1.351 -38.263 1.00 95.62 94 GLY A O 1
ATOM 728 N N . VAL A 1 95 ? 28.695 0.887 -37.228 1.00 95.44 95 VAL A N 1
ATOM 729 C CA . VAL A 1 95 ? 28.194 2.267 -37.195 1.00 95.44 95 VAL A CA 1
ATOM 730 C C . VAL A 1 95 ? 28.241 2.838 -35.778 1.00 95.44 95 VAL A C 1
ATOM 732 O O . VAL A 1 95 ? 28.129 2.087 -34.805 1.00 95.44 95 VAL A O 1
ATOM 735 N N . PRO A 1 96 ? 28.370 4.169 -35.628 1.00 92.88 96 PRO A N 1
ATOM 736 C CA . PRO A 1 96 ? 28.241 4.813 -34.330 1.00 92.88 96 PRO A CA 1
ATOM 737 C C . PRO A 1 96 ? 26.882 4.534 -33.683 1.00 92.88 96 PRO A C 1
ATOM 739 O O . PRO A 1 96 ? 25.833 4.604 -34.326 1.00 92.88 96 PRO A O 1
ATOM 742 N N . ASP A 1 97 ? 26.897 4.280 -32.380 1.00 92.19 97 ASP A N 1
ATOM 743 C CA . ASP A 1 97 ? 25.693 4.103 -31.577 1.00 92.19 97 ASP A CA 1
ATOM 744 C C . ASP A 1 97 ? 25.111 5.463 -31.170 1.00 92.19 97 ASP A C 1
ATOM 746 O O . ASP A 1 97 ? 25.336 5.969 -30.070 1.00 92.19 97 ASP A O 1
ATOM 750 N N . VAL A 1 98 ? 24.366 6.073 -32.094 1.00 91.12 98 VAL A N 1
ATOM 751 C CA . VAL A 1 98 ? 23.820 7.437 -31.958 1.00 91.12 98 VAL A CA 1
ATOM 752 C C . VAL A 1 98 ? 22.919 7.600 -30.720 1.00 91.12 98 VAL A C 1
ATOM 754 O O . VAL A 1 98 ? 22.789 8.705 -30.207 1.00 91.12 98 VAL A O 1
ATOM 757 N N . GLY A 1 99 ? 22.343 6.515 -30.190 1.00 92.94 99 GLY A N 1
ATOM 758 C CA . GLY A 1 99 ? 21.487 6.544 -28.997 1.00 92.94 99 GLY A CA 1
ATOM 759 C C . GLY A 1 99 ? 22.174 6.128 -27.692 1.00 92.94 99 GLY A C 1
ATOM 760 O O . GLY A 1 99 ? 21.470 5.878 -26.714 1.00 92.94 99 GLY A O 1
ATOM 761 N N . ALA A 1 100 ? 23.499 5.952 -27.660 1.00 93.38 100 ALA A N 1
ATOM 762 C CA . ALA A 1 100 ? 24.200 5.430 -26.481 1.00 93.38 100 ALA A CA 1
ATOM 763 C C . ALA A 1 100 ? 24.024 6.325 -25.242 1.00 93.38 100 ALA A C 1
ATOM 765 O O . ALA A 1 100 ? 23.723 5.825 -24.157 1.00 93.38 100 ALA A O 1
ATOM 766 N N . LEU A 1 101 ? 24.160 7.645 -25.418 1.00 94.75 101 LEU A N 1
ATOM 767 C CA . LEU A 1 101 ? 24.061 8.624 -24.332 1.00 94.75 101 LEU A CA 1
ATOM 768 C C . LEU A 1 101 ? 22.660 8.628 -23.700 1.00 94.75 101 LEU A C 1
ATOM 770 O O . LEU A 1 101 ? 22.527 8.555 -22.481 1.00 94.75 101 LEU A O 1
ATOM 774 N N . ASP A 1 102 ? 21.611 8.638 -24.523 1.00 94.94 102 ASP A N 1
ATOM 775 C CA . ASP A 1 102 ? 20.228 8.622 -24.035 1.00 94.94 102 ASP A CA 1
ATOM 776 C C . ASP A 1 102 ? 19.923 7.336 -23.262 1.00 94.94 102 ASP A C 1
ATOM 778 O O . ASP A 1 102 ? 19.286 7.368 -22.206 1.00 94.94 102 ASP A O 1
ATOM 782 N N . ARG A 1 103 ? 20.426 6.191 -23.743 1.00 94.94 103 ARG A N 1
ATOM 783 C CA . ARG A 1 103 ? 20.280 4.913 -23.032 1.00 94.94 103 ARG A CA 1
ATOM 784 C C . ARG A 1 103 ? 21.064 4.895 -21.724 1.00 94.94 103 ARG A C 1
ATOM 786 O O . ARG A 1 103 ? 20.573 4.329 -20.750 1.00 94.94 103 ARG A O 1
ATOM 793 N N . GLN A 1 104 ? 22.221 5.554 -21.662 1.00 94.25 104 GLN A N 1
ATOM 794 C CA . GLN A 1 104 ? 22.975 5.732 -20.422 1.00 94.25 104 GLN A CA 1
ATOM 795 C C . GLN A 1 104 ? 22.207 6.595 -19.411 1.00 94.25 104 GLN A C 1
ATOM 797 O O . GLN A 1 104 ? 22.061 6.184 -18.262 1.00 94.25 104 GLN A O 1
ATOM 802 N N . HIS A 1 105 ? 21.651 7.739 -19.820 1.00 96.81 105 HIS A N 1
ATOM 803 C CA . HIS A 1 105 ? 20.812 8.562 -18.939 1.00 96.81 105 HIS A CA 1
ATOM 804 C C . HIS A 1 105 ? 19.578 7.796 -18.450 1.00 96.81 105 HIS A C 1
ATOM 806 O O . HIS A 1 105 ? 19.260 7.817 -17.261 1.00 96.81 105 HIS A O 1
ATOM 812 N N . ALA A 1 106 ? 18.919 7.055 -19.343 1.00 94.00 106 ALA A N 1
ATOM 813 C CA . ALA A 1 106 ? 17.790 6.212 -18.976 1.00 94.00 106 ALA A CA 1
ATOM 814 C C . ALA A 1 106 ? 18.195 5.085 -18.010 1.00 94.00 106 ALA A C 1
ATOM 816 O O . ALA A 1 106 ? 17.410 4.724 -17.135 1.00 94.00 106 ALA A O 1
ATOM 817 N N . ALA A 1 107 ? 19.400 4.522 -18.141 1.00 93.19 107 ALA A N 1
ATOM 818 C CA . ALA A 1 107 ? 19.921 3.523 -17.211 1.00 93.19 107 ALA A CA 1
ATOM 819 C C . ALA A 1 107 ? 20.150 4.108 -15.816 1.00 93.19 107 ALA A C 1
ATOM 821 O O . ALA A 1 107 ? 19.697 3.511 -14.844 1.00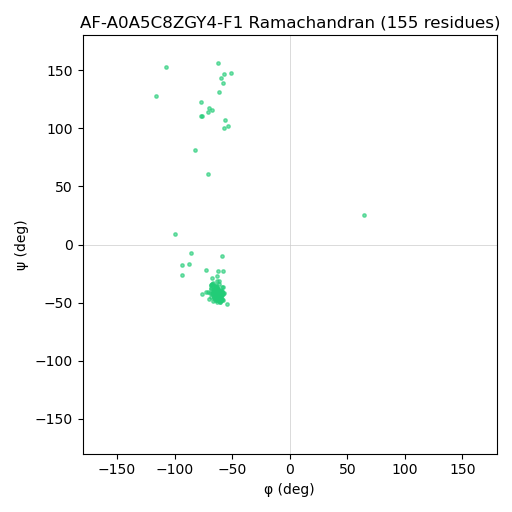 93.19 107 ALA A O 1
ATOM 822 N N . VAL A 1 108 ? 20.761 5.291 -15.730 1.00 96.06 108 VAL A N 1
ATOM 823 C CA . VAL A 1 108 ? 20.952 6.005 -14.461 1.00 96.06 108 VAL A CA 1
ATOM 824 C C . VAL A 1 108 ? 19.602 6.305 -13.808 1.00 96.06 108 VAL A C 1
ATOM 826 O O . VAL A 1 108 ? 19.402 5.971 -12.648 1.00 96.06 108 VAL A O 1
ATOM 829 N N . ALA A 1 109 ? 18.632 6.843 -14.551 1.00 95.25 109 ALA A N 1
ATOM 830 C CA . ALA A 1 109 ? 17.297 7.114 -14.012 1.00 95.25 109 ALA A CA 1
ATOM 831 C C . ALA A 1 109 ? 16.594 5.848 -13.480 1.00 95.25 109 ALA A C 1
ATOM 833 O O . ALA A 1 109 ? 15.902 5.897 -12.464 1.00 95.25 109 ALA A O 1
ATOM 834 N N . ARG A 1 110 ? 16.779 4.696 -14.141 1.00 94.44 110 ARG A N 1
ATOM 835 C CA . ARG A 1 110 ? 16.243 3.411 -13.658 1.00 94.44 110 ARG A CA 1
ATOM 836 C C . ARG A 1 110 ? 16.911 2.938 -12.371 1.00 94.44 110 ARG A C 1
ATOM 838 O O . ARG A 1 110 ? 16.222 2.306 -11.574 1.00 94.44 110 ARG A O 1
ATOM 845 N N . ASP A 1 111 ? 18.201 3.213 -12.204 1.00 95.44 111 ASP A N 1
ATOM 846 C CA . ASP A 1 111 ? 18.968 2.875 -11.003 1.00 95.44 111 ASP A CA 1
ATOM 847 C C . ASP A 1 111 ? 18.481 3.685 -9.796 1.00 95.44 111 ASP A C 1
ATOM 849 O O . ASP A 1 111 ? 18.089 3.103 -8.790 1.00 95.44 111 ASP A O 1
ATOM 853 N N . TRP A 1 112 ? 18.335 5.007 -9.951 1.00 97.19 112 TRP A N 1
ATOM 854 C CA . TRP A 1 112 ? 17.711 5.868 -8.936 1.00 97.19 112 TRP A CA 1
ATOM 855 C C . TRP A 1 112 ? 16.318 5.376 -8.547 1.00 97.19 112 TRP A C 1
ATOM 857 O O . TRP A 1 112 ? 16.054 5.106 -7.381 1.00 97.19 112 TRP A O 1
ATOM 867 N N . ALA A 1 113 ? 15.457 5.127 -9.537 1.00 95.00 113 ALA A N 1
ATOM 868 C CA . ALA A 1 113 ? 14.120 4.618 -9.264 1.00 95.00 113 ALA A CA 1
ATOM 869 C C . ALA A 1 113 ? 14.132 3.226 -8.596 1.00 95.00 113 ALA A C 1
ATOM 871 O O . ALA A 1 113 ? 13.164 2.856 -7.936 1.00 95.00 113 ALA A O 1
ATOM 872 N N . ALA A 1 114 ? 15.167 2.405 -8.811 1.00 93.38 114 ALA A N 1
ATOM 873 C CA . ALA A 1 114 ? 15.313 1.116 -8.135 1.00 93.38 114 ALA A CA 1
ATOM 874 C C . ALA A 1 114 ? 15.702 1.288 -6.664 1.00 93.38 114 ALA A C 1
ATOM 876 O O . ALA A 1 114 ? 15.133 0.593 -5.820 1.00 93.38 114 ALA A O 1
ATOM 877 N N . SER A 1 115 ? 16.594 2.232 -6.367 1.00 95.75 115 SER A N 1
ATOM 878 C CA . SER A 1 115 ? 16.937 2.627 -4.999 1.00 95.75 115 SER A CA 1
ATOM 879 C C . SER A 1 115 ? 15.715 3.160 -4.250 1.00 95.75 115 SER A C 1
ATOM 881 O O . SER A 1 115 ? 15.394 2.638 -3.184 1.00 95.75 115 SER A O 1
ATOM 883 N N . ASP A 1 116 ? 14.942 4.068 -4.853 1.00 95.88 116 ASP A N 1
ATOM 884 C CA . ASP A 1 116 ? 13.720 4.614 -4.240 1.00 95.88 116 ASP A CA 1
ATOM 885 C C . ASP A 1 116 ? 12.700 3.510 -3.907 1.00 95.88 116 ASP A C 1
ATOM 887 O O . ASP A 1 116 ? 12.093 3.492 -2.832 1.00 95.88 116 ASP A O 1
ATOM 891 N N . ARG A 1 117 ? 12.523 2.536 -4.816 1.00 94.81 117 ARG A N 1
ATOM 892 C CA . ARG A 1 117 ? 11.655 1.369 -4.572 1.00 94.81 117 ARG A CA 1
ATOM 893 C C . ARG A 1 117 ? 12.179 0.494 -3.438 1.00 94.81 117 ARG A C 1
ATOM 895 O O . ARG A 1 117 ? 11.381 -0.050 -2.679 1.00 94.81 117 ARG A O 1
ATOM 902 N N . TYR A 1 118 ? 13.493 0.315 -3.331 1.00 94.62 118 TYR A N 1
ATOM 903 C CA . TYR A 1 118 ? 14.100 -0.466 -2.255 1.00 94.62 118 TYR A CA 1
ATOM 904 C C . TYR A 1 118 ? 13.888 0.191 -0.884 1.00 94.62 118 TYR A C 1
ATOM 906 O O . TYR A 1 118 ? 13.480 -0.486 0.066 1.00 94.62 118 TYR A O 1
ATOM 914 N N . GLU A 1 119 ? 14.110 1.501 -0.789 1.00 96.12 119 GLU A N 1
ATOM 915 C CA . GLU A 1 119 ? 13.850 2.276 0.429 1.00 96.12 119 GLU A CA 1
ATOM 916 C C . GLU A 1 119 ? 12.367 2.208 0.802 1.00 96.12 119 GLU A C 1
ATOM 918 O O . GLU A 1 119 ? 12.023 1.771 1.900 1.00 96.12 119 GLU A O 1
ATOM 923 N N . SER A 1 120 ? 11.483 2.467 -0.165 1.00 95.00 120 SER A N 1
ATOM 924 C CA . SER A 1 120 ? 10.031 2.385 0.030 1.00 95.00 120 SER A CA 1
ATOM 925 C C . SER A 1 120 ? 9.579 1.000 0.508 1.00 95.00 120 SER A C 1
ATOM 927 O O . SER A 1 120 ? 8.741 0.892 1.398 1.00 95.00 120 SER A O 1
ATOM 929 N N . ARG A 1 121 ? 10.135 -0.091 -0.040 1.00 94.38 121 ARG A N 1
ATOM 930 C CA . ARG A 1 121 ? 9.847 -1.463 0.425 1.00 94.38 121 ARG A CA 1
ATOM 931 C C . ARG A 1 121 ? 10.299 -1.695 1.864 1.00 94.38 121 ARG A C 1
ATOM 933 O O . ARG A 1 121 ? 9.615 -2.390 2.615 1.00 94.38 121 ARG A O 1
ATOM 940 N N . THR A 1 122 ? 11.439 -1.132 2.245 1.00 95.81 122 THR A N 1
ATOM 941 C CA . THR A 1 122 ? 11.962 -1.231 3.612 1.00 95.81 122 THR A CA 1
ATOM 942 C C . THR A 1 122 ? 11.053 -0.500 4.594 1.00 95.81 122 THR A C 1
ATOM 944 O O . THR A 1 122 ? 10.711 -1.050 5.642 1.00 95.81 122 THR A O 1
ATOM 947 N N . ASP A 1 123 ? 10.598 0.697 4.232 1.00 95.62 123 ASP A N 1
ATOM 948 C CA . ASP A 1 123 ? 9.688 1.479 5.064 1.00 95.62 123 ASP A CA 1
ATOM 949 C C . ASP A 1 123 ? 8.305 0.836 5.171 1.00 95.62 123 ASP A C 1
ATOM 951 O O . ASP A 1 123 ? 7.782 0.721 6.280 1.00 95.62 123 ASP A O 1
ATOM 955 N N . ARG A 1 124 ? 7.750 0.316 4.066 1.00 94.75 124 ARG A N 1
ATOM 956 C CA . ARG A 1 124 ? 6.490 -0.450 4.088 1.00 94.75 124 ARG A CA 1
ATOM 957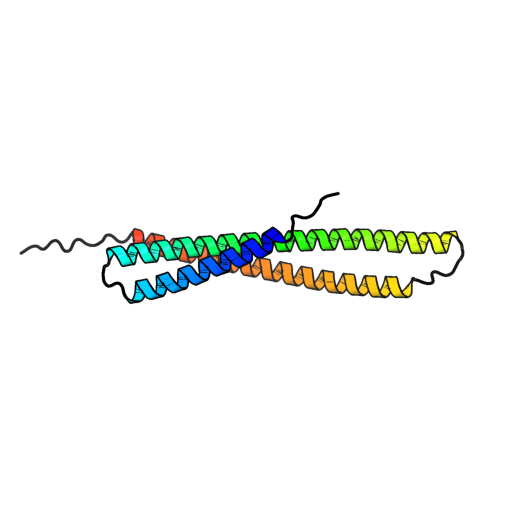 C C . ARG A 1 124 ? 6.583 -1.670 4.998 1.00 94.75 124 ARG A C 1
ATOM 959 O O . ARG A 1 124 ? 5.696 -1.888 5.816 1.00 94.75 124 ARG A O 1
ATOM 966 N N . ARG A 1 125 ? 7.695 -2.414 4.955 1.00 94.88 125 ARG A N 1
ATOM 967 C CA . ARG A 1 125 ? 7.920 -3.547 5.868 1.00 94.88 125 ARG A CA 1
ATOM 968 C C . ARG A 1 125 ? 7.926 -3.112 7.332 1.00 94.88 125 ARG A C 1
ATOM 970 O O . ARG A 1 125 ? 7.236 -3.729 8.140 1.00 94.88 125 ARG A O 1
ATOM 977 N N . ARG A 1 126 ? 8.662 -2.046 7.666 1.00 96.69 126 ARG A N 1
ATOM 978 C CA . ARG A 1 126 ? 8.707 -1.505 9.033 1.00 96.69 126 ARG A CA 1
ATOM 979 C C . ARG A 1 126 ? 7.322 -1.041 9.491 1.00 96.69 126 ARG A C 1
ATOM 981 O O . ARG A 1 126 ? 6.928 -1.309 10.622 1.00 96.69 126 ARG A O 1
ATOM 988 N N . ALA A 1 127 ? 6.571 -0.376 8.615 1.00 94.25 127 ALA A N 1
ATOM 989 C CA . ALA A 1 127 ? 5.211 0.061 8.903 1.00 94.25 127 ALA A CA 1
ATOM 990 C C . ALA A 1 127 ? 4.270 -1.131 9.135 1.00 94.25 127 ALA A C 1
ATOM 992 O O . ALA A 1 127 ? 3.518 -1.125 10.104 1.00 94.25 127 ALA A O 1
ATOM 993 N N . ALA A 1 128 ? 4.344 -2.176 8.310 1.00 92.94 128 ALA A N 1
ATOM 994 C CA . ALA A 1 128 ? 3.554 -3.393 8.484 1.00 92.94 128 ALA A CA 1
ATOM 995 C C . ALA 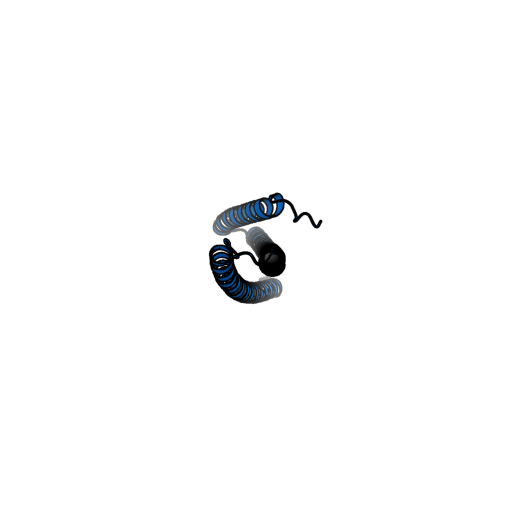A 1 128 ? 3.886 -4.122 9.797 1.00 92.94 128 ALA A C 1
ATOM 997 O O . ALA A 1 128 ? 2.989 -4.612 10.478 1.00 92.94 128 ALA A O 1
ATOM 998 N N . GLU A 1 129 ? 5.161 -4.173 10.191 1.00 95.19 129 GLU A N 1
ATOM 999 C CA . GLU A 1 129 ? 5.578 -4.714 11.491 1.00 95.19 129 GLU A CA 1
ATOM 1000 C C . GLU A 1 129 ? 4.998 -3.909 12.658 1.00 95.19 129 GLU A C 1
ATOM 1002 O O . GLU A 1 129 ? 4.427 -4.494 13.578 1.00 95.19 129 GLU A O 1
ATOM 1007 N N . ALA A 1 130 ? 5.074 -2.578 12.593 1.00 95.56 130 ALA A N 1
ATOM 1008 C CA . ALA A 1 130 ? 4.492 -1.705 13.607 1.00 95.56 130 ALA A CA 1
ATOM 1009 C C . ALA A 1 130 ? 2.963 -1.861 13.695 1.00 95.56 130 ALA A C 1
ATOM 1011 O O . ALA A 1 130 ? 2.425 -1.968 14.797 1.00 95.56 130 ALA A O 1
ATOM 1012 N N . ARG A 1 131 ? 2.267 -1.937 12.548 1.00 94.12 131 ARG A N 1
ATOM 1013 C CA . ARG A 1 131 ? 0.816 -2.188 12.485 1.00 94.12 131 ARG A CA 1
ATOM 1014 C C . ARG A 1 131 ? 0.454 -3.520 13.137 1.00 94.12 131 ARG A C 1
ATOM 1016 O O . ARG A 1 131 ? -0.444 -3.549 13.968 1.00 94.12 131 ARG A O 1
ATOM 1023 N N . ARG A 1 132 ? 1.184 -4.600 12.832 1.00 94.19 132 ARG A N 1
ATOM 1024 C CA . ARG A 1 132 ? 0.956 -5.916 13.454 1.00 94.19 132 ARG A CA 1
ATOM 1025 C C . ARG A 1 132 ? 1.150 -5.889 14.969 1.00 94.19 132 ARG A C 1
ATOM 1027 O O . ARG A 1 132 ? 0.284 -6.387 15.675 1.00 94.19 132 ARG A O 1
ATOM 1034 N N . SER A 1 133 ? 2.219 -5.257 15.461 1.00 96.25 133 SER A N 1
ATOM 1035 C CA . SER A 1 133 ? 2.441 -5.105 16.909 1.00 96.25 133 SER A CA 1
ATOM 1036 C C . SER A 1 133 ? 1.277 -4.372 17.577 1.00 96.25 133 SER A C 1
ATOM 1038 O O . SER A 1 133 ? 0.730 -4.847 18.567 1.00 96.25 133 SER A O 1
ATOM 1040 N N . ALA A 1 134 ? 0.839 -3.253 16.992 1.00 93.38 134 ALA A N 1
ATOM 1041 C CA . ALA A 1 134 ? -0.297 -2.495 17.507 1.00 93.38 134 ALA A CA 1
ATOM 1042 C C . ALA A 1 134 ? -1.607 -3.303 17.459 1.00 93.38 134 ALA A C 1
ATOM 1044 O O . ALA A 1 134 ? -2.413 -3.233 18.384 1.00 93.38 134 ALA A O 1
ATOM 1045 N N . ALA A 1 135 ? -1.831 -4.089 16.405 1.00 91.88 135 ALA A N 1
ATOM 1046 C CA . ALA A 1 135 ? -2.995 -4.960 16.291 1.00 91.88 135 ALA A CA 1
ATOM 1047 C C . ALA A 1 135 ? -2.998 -6.055 17.370 1.00 91.88 135 ALA A C 1
ATOM 1049 O O . ALA A 1 135 ? -4.032 -6.306 17.988 1.00 91.88 135 ALA A O 1
ATOM 1050 N N . ASP A 1 136 ? -1.844 -6.666 17.636 1.00 94.00 136 ASP A N 1
ATOM 1051 C CA . ASP A 1 136 ? -1.690 -7.685 18.675 1.00 94.00 136 ASP A CA 1
ATOM 1052 C C . ASP A 1 136 ? -1.923 -7.099 20.077 1.00 94.00 136 ASP A C 1
ATOM 1054 O O . ASP A 1 136 ? -2.658 -7.686 20.873 1.00 94.00 136 ASP A O 1
ATOM 1058 N N . GLU A 1 137 ? -1.388 -5.907 20.357 1.00 94.81 137 GLU A N 1
ATOM 1059 C CA . GLU A 1 137 ? -1.641 -5.169 21.603 1.00 94.81 137 GLU A CA 1
ATOM 1060 C C . GLU A 1 137 ? -3.130 -4.835 21.782 1.00 94.81 137 GLU A C 1
ATOM 1062 O O . GLU A 1 137 ? -3.687 -5.046 22.862 1.00 94.81 137 GLU A O 1
ATOM 1067 N N . ARG A 1 138 ? -3.811 -4.377 20.721 1.00 93.19 138 ARG A N 1
ATOM 1068 C CA . ARG A 1 138 ? -5.261 -4.117 20.759 1.00 93.19 138 ARG A CA 1
ATOM 1069 C C . ARG A 1 138 ? -6.065 -5.380 21.040 1.00 93.19 138 ARG A C 1
ATOM 1071 O O . ARG A 1 138 ? -6.957 -5.345 21.883 1.00 93.19 138 ARG A O 1
ATOM 1078 N N . ARG A 1 139 ? -5.750 -6.498 20.377 1.00 91.19 139 ARG A N 1
ATOM 1079 C CA . ARG A 1 139 ? -6.444 -7.778 20.602 1.00 91.19 139 ARG A CA 1
ATOM 1080 C C . ARG A 1 139 ? -6.209 -8.317 22.012 1.00 91.19 139 ARG A C 1
ATOM 1082 O O . ARG A 1 139 ? -7.139 -8.855 22.613 1.00 91.19 139 ARG A O 1
ATOM 1089 N N . ALA A 1 140 ? -5.007 -8.140 22.562 1.00 92.50 140 ALA A N 1
ATOM 1090 C CA . ALA A 1 140 ? -4.716 -8.480 23.952 1.00 92.50 140 ALA A CA 1
ATOM 1091 C C . ALA A 1 140 ? -5.567 -7.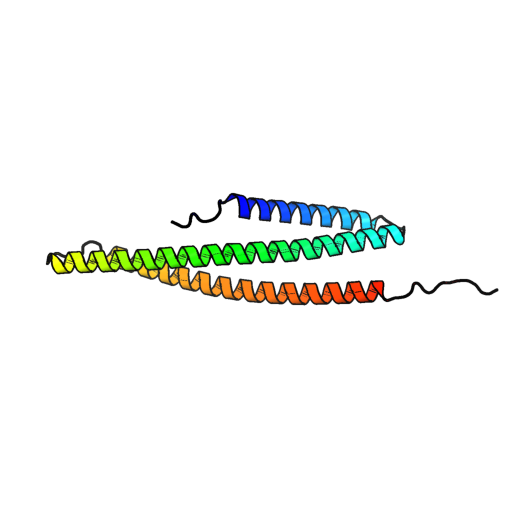643 24.921 1.00 92.50 140 ALA A C 1
ATOM 1093 O O . ALA A 1 140 ? -6.228 -8.208 25.789 1.00 92.50 140 ALA A O 1
ATOM 1094 N N . ALA A 1 141 ? -5.632 -6.323 24.719 1.00 89.19 141 ALA A N 1
ATOM 1095 C CA . ALA A 1 141 ? -6.460 -5.437 25.537 1.00 89.19 141 ALA A CA 1
ATOM 1096 C C . ALA A 1 141 ? -7.963 -5.756 25.422 1.00 89.19 141 ALA A C 1
ATOM 1098 O O . ALA A 1 141 ? -8.681 -5.728 26.419 1.00 89.19 141 ALA A O 1
ATOM 1099 N N . ALA A 1 142 ? -8.449 -6.095 24.223 1.00 87.00 142 ALA A N 1
ATOM 1100 C CA . ALA A 1 142 ? -9.831 -6.524 24.022 1.00 87.00 142 ALA A CA 1
ATOM 1101 C C . ALA A 1 142 ? -10.134 -7.820 24.792 1.00 87.00 142 ALA A C 1
ATOM 1103 O O . ALA A 1 142 ? -11.124 -7.884 25.514 1.00 87.00 142 ALA A O 1
ATOM 1104 N N . THR A 1 143 ? -9.226 -8.799 24.722 1.00 88.12 143 THR A N 1
ATOM 1105 C CA . THR A 1 143 ? -9.338 -10.066 25.465 1.00 88.12 143 THR A CA 1
ATOM 1106 C C . THR A 1 143 ? -9.361 -9.836 26.978 1.00 88.12 143 THR A C 1
ATOM 1108 O O . THR A 1 143 ? -10.129 -10.478 27.685 1.00 88.12 143 THR A O 1
ATOM 1111 N N . GLU A 1 144 ? -8.540 -8.914 27.488 1.00 88.56 144 GLU A N 1
ATOM 1112 C CA . GLU A 1 144 ? -8.514 -8.570 28.913 1.00 88.56 144 GLU A CA 1
ATOM 1113 C C . GLU A 1 144 ? -9.835 -7.941 29.379 1.00 88.56 144 GLU A C 1
ATOM 1115 O O . GLU A 1 144 ? -10.345 -8.316 30.435 1.00 88.56 144 GLU A O 1
ATOM 1120 N N . ARG A 1 145 ? -10.438 -7.047 28.579 1.00 85.19 145 ARG A N 1
ATOM 1121 C CA . ARG A 1 145 ? -11.773 -6.498 28.883 1.00 85.19 145 ARG A CA 1
ATOM 1122 C C . ARG A 1 145 ? -12.843 -7.584 28.929 1.00 85.19 145 ARG A C 1
ATOM 1124 O O . ARG A 1 145 ? -13.691 -7.536 29.811 1.00 85.19 145 ARG A O 1
ATOM 1131 N N . ASP A 1 146 ? -12.795 -8.537 28.002 1.00 81.38 146 ASP A N 1
ATOM 1132 C CA . ASP A 1 146 ? -13.781 -9.620 27.916 1.00 81.38 146 ASP A CA 1
ATOM 1133 C C . ASP A 1 146 ? -13.604 -10.661 29.040 1.00 81.38 146 ASP A C 1
ATOM 1135 O O . ASP A 1 146 ? -14.540 -11.390 29.367 1.00 81.38 146 ASP A O 1
ATOM 1139 N N . ALA A 1 147 ? -12.411 -10.737 29.643 1.00 77.56 147 ALA A N 1
ATOM 1140 C CA . ALA A 1 147 ? -12.084 -11.663 30.727 1.00 77.56 147 ALA A CA 1
ATOM 1141 C C . ALA A 1 147 ? -12.420 -11.134 32.132 1.00 77.56 147 ALA A C 1
ATOM 1143 O O . ALA A 1 147 ? -12.457 -11.930 33.074 1.00 77.56 147 ALA A O 1
ATOM 1144 N N . LEU A 1 148 ? -12.646 -9.826 32.302 1.00 60.22 148 LEU A N 1
ATOM 1145 C CA . LEU A 1 148 ? -13.070 -9.257 33.580 1.00 60.22 148 LEU A CA 1
ATOM 1146 C C . LEU A 1 148 ? -14.526 -9.672 33.849 1.00 60.22 148 LEU A C 1
ATOM 1148 O O . LEU A 1 148 ? -15.418 -9.236 33.118 1.00 60.22 148 LEU A O 1
ATOM 1152 N N . PRO A 1 149 ? -14.801 -10.493 34.883 1.00 51.69 149 PRO A N 1
ATOM 1153 C CA . PRO A 1 149 ? -16.171 -10.733 35.289 1.00 51.69 149 PRO A CA 1
ATOM 1154 C C . PRO A 1 149 ? -16.756 -9.387 35.708 1.00 51.69 149 PRO A C 1
ATOM 1156 O O . PRO A 1 149 ? -16.146 -8.656 36.490 1.00 51.69 149 PRO A O 1
ATOM 1159 N N . THR A 1 150 ? -17.938 -9.060 35.197 1.00 54.41 150 THR A N 1
ATOM 1160 C CA . THR A 1 150 ? -18.808 -8.097 35.862 1.00 54.41 150 THR A CA 1
ATOM 1161 C C . THR A 1 150 ? -19.032 -8.655 37.262 1.00 54.41 150 THR A C 1
ATOM 1163 O O . THR A 1 150 ? -19.759 -9.632 37.409 1.00 54.41 150 THR A O 1
ATOM 1166 N N . GLU A 1 151 ? -18.316 -8.143 38.268 1.00 49.53 151 GLU A N 1
ATOM 1167 C CA . GLU A 1 151 ? -18.612 -8.470 39.658 1.00 49.53 151 GLU A CA 1
ATOM 1168 C C . GLU A 1 151 ? -20.075 -8.099 39.877 1.00 49.53 151 GLU A C 1
ATOM 1170 O O . GLU A 1 151 ? -20.439 -6.920 39.889 1.00 49.53 151 GLU A O 1
ATOM 1175 N N . ASP A 1 152 ? -20.908 -9.134 39.971 1.00 44.78 152 ASP A N 1
ATOM 1176 C CA . ASP A 1 152 ? -22.277 -9.044 40.426 1.00 44.78 152 ASP A CA 1
ATOM 1177 C C . ASP A 1 152 ? -22.230 -8.353 41.791 1.00 44.78 152 ASP A C 1
ATOM 1179 O O . ASP A 1 152 ? -21.893 -8.942 42.819 1.00 44.78 152 ASP A O 1
ATOM 1183 N N . HIS A 1 153 ? -22.557 -7.063 41.804 1.00 46.72 153 HIS A N 1
ATOM 1184 C CA . HIS A 1 153 ? -23.054 -6.387 42.992 1.00 46.72 153 HIS A CA 1
ATOM 1185 C C . HIS A 1 153 ? -24.472 -6.894 43.275 1.00 46.72 153 HIS A C 1
ATOM 1187 O O . HIS A 1 153 ? -25.434 -6.127 43.292 1.00 46.72 153 HIS A O 1
ATOM 1193 N N . ASP A 1 154 ? -24.590 -8.199 43.503 1.00 48.69 154 ASP A N 1
ATOM 1194 C CA . ASP A 1 154 ? -25.744 -8.772 44.162 1.00 48.69 154 ASP A CA 1
ATOM 1195 C C . ASP A 1 154 ? -25.579 -8.486 45.650 1.00 48.69 154 ASP A C 1
ATOM 1197 O O . ASP A 1 154 ? -24.647 -8.934 46.320 1.00 48.69 154 ASP A O 1
ATOM 1201 N N . GLY A 1 155 ? -26.457 -7.609 46.129 1.00 50.09 155 GLY A N 1
ATOM 1202 C CA . GLY A 1 155 ? -26.463 -7.151 47.500 1.00 50.09 155 GLY A CA 1
ATOM 1203 C C . GLY A 1 155 ? -26.659 -8.291 48.490 1.00 50.09 155 GLY A C 1
ATOM 1204 O O . GLY A 1 155 ? -27.486 -9.179 48.297 1.00 50.09 155 GLY A O 1
ATOM 1205 N N . GLU A 1 156 ? -25.974 -8.178 49.618 1.00 42.53 156 GLU A N 1
ATOM 1206 C CA . GLU A 1 156 ? -26.403 -8.817 50.852 1.00 42.53 156 GLU A CA 1
ATOM 1207 C C . GLU A 1 156 ? -26.721 -7.715 51.865 1.00 42.53 156 GLU A C 1
ATOM 1209 O O . GLU A 1 156 ? -25.962 -6.754 52.032 1.00 42.53 156 GLU A O 1
ATOM 1214 N N . GLY A 1 157 ? -27.929 -7.820 52.425 1.00 41.91 157 GLY A N 1
ATOM 1215 C CA . GLY A 1 157 ? -28.494 -6.920 53.428 1.00 41.91 157 GLY A CA 1
ATOM 1216 C C . GLY A 1 157 ? -28.175 -7.306 54.863 1.00 41.91 157 GLY A C 1
ATOM 1217 O O . GLY A 1 157 ? -27.403 -8.262 55.089 1.00 41.91 157 GLY A O 1
#